Protein AF-A0A929UFE5-F1 (afdb_monomer)

pLDDT: mean 88.2, std 8.74, range [58.38, 96.88]

Solvent-accessible surface area (backbone atoms only — not comparable to full-atom values): 4787 Å² total; per-residue (Å²): 110,72,66,58,54,50,50,46,50,52,49,22,54,54,35,5,32,52,44,26,53,50,52,30,50,52,40,26,71,74,67,76,40,92,49,87,82,25,54,94,83,38,75,31,23,63,69,43,6,50,48,53,39,50,44,54,51,48,52,62,74,48,41,94,81,52,90,44,73,69,57,53,48,55,54,42,49,53,51,48,55,51,56,61,72,79,106

Radius of gyration: 15.11 Å; Cα contacts (8 Å, |Δi|>4): 73; chains: 1; bounding box: 32×30×38 Å

Sequence (87 aa):
MKQELLYLFLLFFIFSFLGWCMEVTLMFRKYHRFINRGFLTGPWLPIYGSGAVMITVAVQAFAPIERGFIASFFFSFVICGFWEYFI

Mean predicted aligned error: 5.33 Å

Structure (mmCIF, N/CA/C/O backbone):
data_AF-A0A929UFE5-F1
#
_entry.id   AF-A0A929UFE5-F1
#
loop_
_atom_site.group_PDB
_atom_site.id
_atom_site.type_symbol
_atom_site.label_atom_id
_atom_site.label_alt_id
_atom_site.label_comp_id
_atom_site.label_asym_id
_atom_site.label_entity_id
_atom_site.label_seq_id
_atom_site.pdbx_PDB_ins_code
_atom_site.Cartn_x
_atom_site.Cartn_y
_atom_site.Cartn_z
_atom_site.occupancy
_atom_site.B_iso_or_equiv
_atom_site.auth_seq_id
_atom_site.auth_comp_id
_atom_site.auth_asym_id
_atom_site.auth_atom_id
_atom_site.pdbx_PDB_model_num
ATOM 1 N N . MET A 1 1 ? 14.584 -16.070 -4.810 1.00 64.31 1 MET A N 1
ATOM 2 C CA . MET A 1 1 ? 13.166 -16.485 -4.666 1.00 64.31 1 MET A CA 1
ATOM 3 C C . MET A 1 1 ? 12.657 -16.423 -3.231 1.00 64.31 1 MET A C 1
ATOM 5 O O . MET A 1 1 ? 11.707 -15.694 -3.008 1.00 64.31 1 MET A O 1
ATOM 9 N N . LYS A 1 2 ? 13.248 -17.135 -2.254 1.00 77.06 2 LYS A N 1
ATOM 10 C CA . LYS A 1 2 ? 12.748 -17.101 -0.861 1.00 77.06 2 LYS A CA 1
ATOM 11 C C . LYS A 1 2 ? 12.810 -15.698 -0.227 1.00 77.06 2 LYS A C 1
ATOM 13 O O . LYS A 1 2 ? 11.831 -15.278 0.374 1.00 77.06 2 LYS A O 1
ATOM 18 N N . GLN A 1 3 ? 13.911 -14.964 -0.420 1.00 85.88 3 GLN A N 1
ATOM 19 C CA . GLN A 1 3 ? 14.042 -13.576 0.048 1.00 85.88 3 GLN A CA 1
ATOM 20 C C . GLN A 1 3 ? 13.017 -12.620 -0.585 1.00 85.88 3 GLN A C 1
ATOM 22 O O . GLN A 1 3 ? 12.411 -11.845 0.141 1.00 85.88 3 GLN A O 1
ATOM 27 N N . GLU A 1 4 ? 12.776 -12.709 -1.896 1.00 86.94 4 GLU A N 1
ATOM 28 C CA . GLU A 1 4 ? 11.783 -11.871 -2.594 1.00 86.94 4 GLU A CA 1
ATOM 29 C C . GLU A 1 4 ? 10.368 -12.079 -2.045 1.00 86.94 4 GLU A C 1
ATOM 31 O O . GLU A 1 4 ? 9.657 -11.128 -1.739 1.00 86.94 4 GLU A O 1
ATOM 36 N N . LEU A 1 5 ? 9.977 -13.339 -1.839 1.00 90.19 5 LEU A N 1
ATOM 37 C CA . LEU A 1 5 ? 8.688 -13.679 -1.235 1.00 90.19 5 LEU A CA 1
ATOM 38 C C . LEU A 1 5 ? 8.556 -13.122 0.185 1.00 90.19 5 LEU A C 1
ATOM 40 O O . LEU A 1 5 ? 7.506 -12.588 0.531 1.00 90.19 5 LEU A O 1
ATOM 44 N N . LEU A 1 6 ? 9.615 -13.210 0.994 1.00 94.81 6 LEU A N 1
ATOM 45 C CA . LEU A 1 6 ? 9.624 -12.632 2.338 1.00 94.81 6 LEU A CA 1
ATOM 46 C C . LEU A 1 6 ? 9.508 -11.104 2.292 1.00 94.81 6 LEU A C 1
ATOM 48 O O . LEU A 1 6 ? 8.769 -10.529 3.087 1.00 94.81 6 LEU A O 1
ATOM 52 N N . TYR A 1 7 ? 10.205 -10.453 1.360 1.00 94.62 7 TYR A N 1
ATOM 53 C CA . TYR A 1 7 ? 10.135 -9.007 1.178 1.00 94.62 7 TYR A CA 1
ATOM 54 C C . TYR A 1 7 ? 8.714 -8.559 0.826 1.00 94.62 7 TYR A C 1
ATOM 56 O O . TYR A 1 7 ? 8.160 -7.705 1.515 1.00 94.62 7 TYR A O 1
ATOM 64 N N . LEU A 1 8 ? 8.086 -9.185 -0.176 1.00 94.75 8 LEU A N 1
ATOM 65 C CA . LEU A 1 8 ? 6.707 -8.879 -0.571 1.00 94.75 8 LEU A CA 1
ATOM 66 C C . LEU A 1 8 ? 5.705 -9.179 0.551 1.00 94.75 8 LEU A C 1
ATOM 68 O O . LEU A 1 8 ? 4.757 -8.421 0.748 1.00 94.75 8 LEU A O 1
ATOM 72 N N . PHE A 1 9 ? 5.928 -10.248 1.317 1.00 95.69 9 PHE A N 1
ATOM 73 C CA . PHE A 1 9 ? 5.105 -10.581 2.477 1.00 95.69 9 PHE A CA 1
ATOM 74 C C . PHE A 1 9 ? 5.189 -9.497 3.557 1.00 95.69 9 PHE A C 1
ATOM 76 O O . PHE A 1 9 ? 4.164 -9.003 4.017 1.00 95.69 9 PHE A O 1
ATOM 83 N N . LEU A 1 10 ? 6.396 -9.074 3.939 1.00 96.38 10 LEU A N 1
ATOM 84 C CA . LEU A 1 10 ? 6.576 -7.997 4.916 1.00 96.38 10 LEU A CA 1
ATOM 85 C C . LEU A 1 10 ? 5.981 -6.678 4.412 1.00 96.38 10 LEU A C 1
ATOM 87 O O . LEU A 1 10 ? 5.304 -5.981 5.167 1.00 96.38 10 LEU A O 1
ATOM 91 N N . LEU A 1 11 ? 6.184 -6.371 3.130 1.00 95.81 11 LEU A N 1
ATOM 92 C CA . LEU A 1 11 ? 5.633 -5.191 2.476 1.00 95.81 11 LEU A CA 1
ATOM 93 C C . LEU A 1 11 ? 4.099 -5.186 2.551 1.00 95.81 11 LEU A C 1
ATOM 95 O O . LEU A 1 11 ? 3.514 -4.187 2.963 1.00 95.81 11 LEU A O 1
ATOM 99 N N . PHE A 1 12 ? 3.452 -6.320 2.269 1.00 96.50 12 PHE A N 1
ATOM 100 C CA . PHE A 1 12 ? 2.005 -6.471 2.410 1.00 96.50 12 PHE A CA 1
ATOM 101 C C . PHE A 1 12 ? 1.520 -6.096 3.819 1.00 96.50 12 PHE A C 1
ATOM 103 O O . PHE A 1 12 ? 0.657 -5.230 3.957 1.00 96.50 12 PHE A O 1
ATOM 110 N N . PHE A 1 13 ? 2.090 -6.692 4.873 1.00 96.38 13 PHE A N 1
ATOM 111 C CA . PHE A 1 13 ? 1.622 -6.446 6.244 1.00 96.38 13 PHE A CA 1
ATOM 112 C C . PHE A 1 13 ? 1.893 -5.022 6.724 1.00 96.38 13 PHE A C 1
ATOM 114 O O . PHE A 1 13 ? 1.031 -4.426 7.373 1.00 96.38 13 PHE A O 1
ATOM 121 N N . ILE A 1 14 ? 3.053 -4.454 6.382 1.00 96.88 14 ILE A N 1
ATOM 122 C CA . ILE A 1 14 ? 3.399 -3.079 6.760 1.00 96.88 14 ILE A CA 1
ATOM 123 C C . ILE A 1 14 ? 2.419 -2.096 6.116 1.00 96.88 14 ILE A C 1
ATOM 125 O O . ILE A 1 14 ? 1.822 -1.280 6.819 1.00 96.88 14 ILE A O 1
ATOM 129 N N . PHE A 1 15 ? 2.193 -2.189 4.804 1.00 96.06 15 PHE A N 1
ATOM 130 C CA . PHE A 1 15 ? 1.288 -1.265 4.116 1.00 96.06 15 PHE A CA 1
ATOM 131 C C . PHE A 1 15 ? -0.182 -1.498 4.476 1.00 96.06 15 PHE A C 1
ATOM 133 O O . PHE A 1 15 ? -0.938 -0.533 4.582 1.00 96.06 15 PHE A O 1
ATOM 140 N N . SER A 1 16 ? -0.589 -2.736 4.768 1.00 95.88 16 SER A N 1
ATOM 141 C CA . SER A 1 16 ? -1.920 -3.010 5.321 1.00 95.88 16 SER A CA 1
ATOM 142 C C . SER A 1 16 ? -2.138 -2.394 6.700 1.00 95.88 16 SER A C 1
ATOM 144 O O . SER A 1 16 ? -3.241 -1.920 6.975 1.00 95.88 16 SER A O 1
ATOM 146 N N . PHE A 1 17 ? -1.118 -2.380 7.559 1.00 96.25 17 PHE A N 1
ATOM 147 C CA . PHE A 1 17 ? -1.191 -1.725 8.865 1.00 96.25 17 PHE A CA 1
ATOM 148 C C . PHE A 1 17 ? -1.202 -0.198 8.738 1.00 96.25 17 PHE A C 1
ATOM 150 O O . PHE A 1 17 ? -2.020 0.470 9.364 1.00 96.25 17 PHE A O 1
ATOM 157 N N . LEU A 1 18 ? -0.343 0.368 7.885 1.00 96.38 18 LEU A N 1
ATOM 158 C CA . LEU A 1 18 ? -0.307 1.814 7.641 1.00 96.38 18 LEU A CA 1
ATOM 159 C C . LEU A 1 18 ? -1.625 2.327 7.049 1.00 96.38 18 LEU A C 1
ATOM 161 O O . LEU A 1 18 ? -2.143 3.348 7.502 1.00 96.38 18 LEU A O 1
ATOM 165 N N . GLY A 1 19 ? -2.199 1.594 6.094 1.00 94.56 19 GLY A N 1
ATOM 166 C CA . GLY A 1 19 ? -3.515 1.893 5.535 1.00 94.56 19 GLY A CA 1
ATOM 167 C C . GLY A 1 19 ? -4.627 1.841 6.582 1.00 94.56 19 GLY A C 1
ATOM 168 O O . GLY A 1 19 ? -5.474 2.730 6.646 1.00 94.56 19 GLY A O 1
ATOM 169 N N . TRP A 1 20 ? -4.583 0.852 7.479 1.00 95.69 20 TRP A N 1
ATOM 170 C CA . TRP A 1 20 ? -5.498 0.793 8.619 1.00 95.69 20 TRP A CA 1
ATOM 171 C C . TRP A 1 20 ? -5.341 2.001 9.555 1.00 95.69 20 TRP A C 1
ATOM 173 O O . TRP A 1 20 ? -6.341 2.624 9.910 1.00 95.69 20 TRP A O 1
ATOM 183 N N . CYS A 1 21 ? -4.110 2.387 9.905 1.00 95.38 21 CYS A N 1
ATOM 184 C CA . CYS A 1 21 ? -3.841 3.576 10.720 1.00 95.38 21 CYS A CA 1
ATOM 185 C C . CYS A 1 21 ? -4.394 4.854 10.075 1.00 95.38 21 CYS A C 1
ATOM 187 O O . CYS A 1 21 ? -4.989 5.685 10.769 1.00 95.38 21 CYS A O 1
ATOM 189 N N . MET A 1 22 ? -4.226 5.007 8.757 1.00 94.81 22 MET A N 1
ATOM 190 C CA . MET A 1 22 ? -4.771 6.133 7.998 1.00 94.81 22 MET A CA 1
ATOM 191 C C . MET A 1 22 ? -6.300 6.176 8.104 1.00 94.81 22 MET A C 1
ATOM 193 O O . MET A 1 22 ? -6.854 7.188 8.533 1.00 94.81 22 MET A O 1
ATOM 197 N N . GLU A 1 23 ? -6.979 5.072 7.797 1.00 93.94 23 GLU A N 1
ATOM 198 C CA . GLU A 1 23 ? -8.443 4.978 7.847 1.00 93.94 23 GLU A CA 1
ATOM 199 C C . GLU A 1 23 ? -9.007 5.209 9.251 1.00 93.94 23 GLU A C 1
ATOM 201 O O . GLU A 1 23 ? -9.949 5.983 9.439 1.00 93.94 23 GLU A O 1
ATOM 206 N N . VAL A 1 24 ? -8.401 4.597 10.268 1.00 93.94 24 VAL A N 1
ATOM 207 C CA . VAL A 1 24 ? -8.797 4.795 11.666 1.00 93.94 24 VAL A CA 1
ATOM 208 C C . VAL A 1 24 ? -8.633 6.256 12.075 1.00 93.94 24 VAL A C 1
ATOM 210 O O . VAL A 1 24 ? -9.537 6.814 12.694 1.00 93.94 24 VAL A O 1
ATOM 213 N N . THR A 1 25 ? -7.532 6.907 11.687 1.00 94.44 25 THR A N 1
ATOM 214 C CA . THR A 1 25 ? -7.300 8.333 11.970 1.00 94.44 25 THR A CA 1
ATOM 215 C C . THR A 1 25 ? -8.329 9.219 11.265 1.00 94.44 25 THR A C 1
ATOM 217 O O . THR A 1 25 ? -8.870 10.149 11.869 1.00 94.44 25 THR A O 1
ATOM 220 N N . LEU A 1 26 ? -8.658 8.918 10.004 1.00 94.38 26 LEU A N 1
ATOM 221 C CA . LEU A 1 26 ? -9.681 9.636 9.239 1.00 94.38 26 LEU A CA 1
ATOM 222 C C . LEU A 1 26 ? -11.068 9.501 9.879 1.00 94.38 26 LEU A C 1
ATOM 224 O O . LEU A 1 26 ? -11.771 10.503 10.042 1.00 94.38 26 LEU A O 1
ATOM 228 N N . MET A 1 27 ? -11.452 8.289 10.283 1.00 93.44 27 MET A N 1
ATOM 229 C CA . MET A 1 27 ? -12.729 8.039 10.956 1.00 93.44 27 MET A CA 1
ATOM 230 C C . MET A 1 27 ? -12.774 8.666 12.347 1.00 93.44 27 MET A C 1
ATOM 232 O O . MET A 1 27 ? -13.795 9.247 12.717 1.00 93.44 27 MET A O 1
ATOM 236 N N . PHE A 1 28 ? -11.666 8.620 13.086 1.00 93.50 28 PHE A N 1
ATOM 237 C C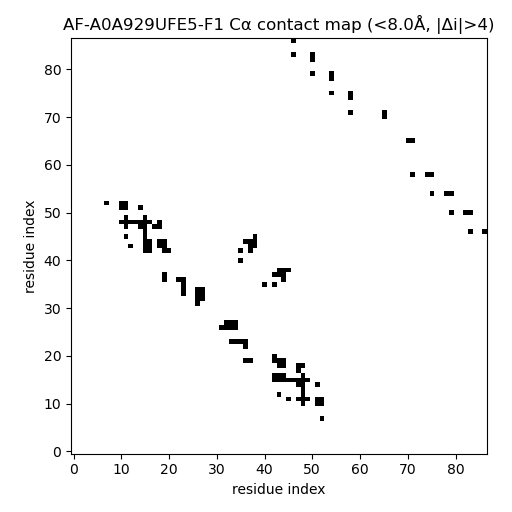A . PHE A 1 28 ? -11.549 9.271 14.384 1.00 93.50 28 PHE A CA 1
ATOM 238 C C . PHE A 1 28 ? -11.747 10.781 14.262 1.00 93.50 28 PHE A C 1
ATOM 240 O O . PHE A 1 28 ? -12.520 11.360 15.020 1.00 93.50 28 PHE A O 1
ATOM 247 N N . ARG A 1 29 ? -11.138 11.420 13.257 1.00 94.25 29 ARG A N 1
ATOM 248 C CA . ARG A 1 29 ? -11.333 12.853 13.001 1.00 94.25 29 ARG A CA 1
ATOM 249 C C . ARG A 1 29 ? -12.762 13.188 12.561 1.00 94.25 29 ARG A C 1
ATOM 251 O O . ARG A 1 29 ? -13.263 14.244 12.921 1.00 94.25 29 ARG A O 1
ATOM 258 N N . LYS A 1 30 ? -13.410 12.320 11.777 1.00 94.19 30 LYS A N 1
ATOM 259 C CA . LYS A 1 30 ? -14.756 12.567 11.226 1.00 94.19 30 LYS A CA 1
ATOM 260 C C . LYS A 1 30 ? -15.881 12.33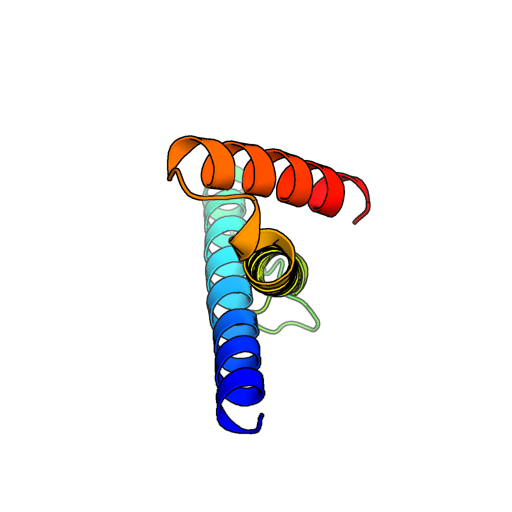6 12.237 1.00 94.19 30 LYS A C 1
ATOM 262 O O . LYS A 1 30 ? -16.853 13.081 12.242 1.00 94.19 30 LYS A O 1
ATOM 267 N N . TYR A 1 31 ? -15.772 11.291 13.052 1.00 94.06 31 T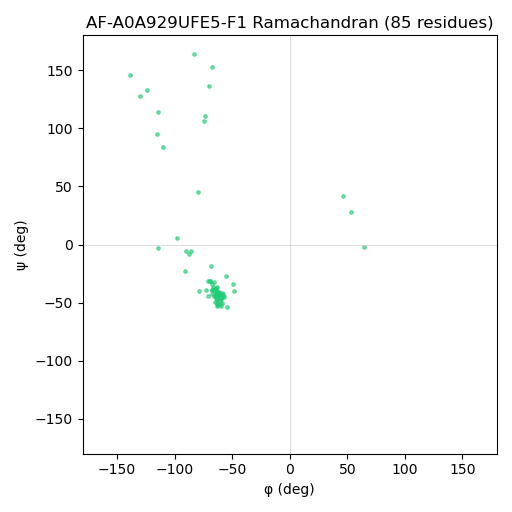YR A N 1
ATOM 268 C CA . TYR A 1 31 ? -16.846 10.842 13.944 1.00 94.06 31 TYR A CA 1
ATOM 269 C C . TYR A 1 31 ? -16.508 10.993 15.430 1.00 94.06 31 TYR A C 1
ATOM 271 O O . TYR A 1 31 ? -17.348 10.672 16.270 1.00 94.06 31 TYR A O 1
ATOM 279 N N . HIS A 1 32 ? -15.292 11.443 15.765 1.00 92.38 32 HIS A N 1
ATOM 280 C CA . HIS A 1 32 ? -14.781 11.543 17.139 1.00 92.38 32 HIS A CA 1
ATOM 2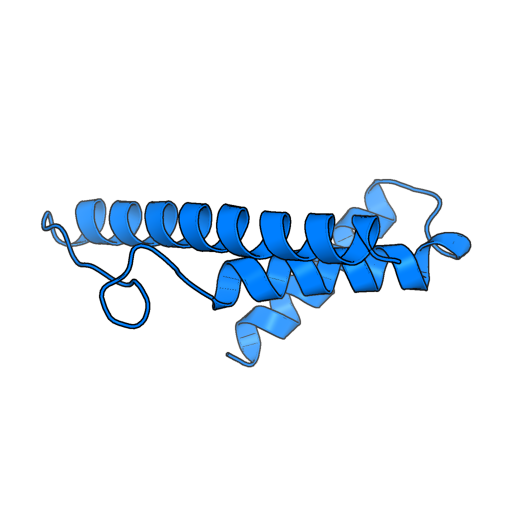81 C C . HIS A 1 32 ? -14.882 10.227 17.925 1.00 92.38 32 HIS A C 1
ATOM 283 O O . HIS A 1 32 ? -15.027 10.215 19.147 1.00 92.38 32 HIS A O 1
ATOM 289 N N . ARG A 1 33 ? -14.834 9.096 17.215 1.00 88.81 33 ARG A N 1
ATOM 290 C CA . ARG A 1 33 ? -14.919 7.746 17.776 1.00 88.81 33 ARG A CA 1
ATOM 291 C C . ARG A 1 33 ? -13.927 6.839 17.076 1.00 88.81 33 ARG A C 1
ATOM 293 O O . ARG A 1 33 ? -13.694 6.968 15.875 1.00 88.81 33 ARG A O 1
ATOM 300 N N . PHE A 1 34 ? -13.372 5.901 17.830 1.00 90.81 34 PHE A N 1
ATOM 301 C CA . PHE A 1 34 ? -12.535 4.857 17.265 1.00 90.81 34 PHE A CA 1
ATOM 302 C C . PHE A 1 34 ? -13.420 3.846 16.530 1.00 90.81 34 PHE A C 1
ATOM 304 O O . PHE A 1 34 ? -14.198 3.125 17.153 1.00 90.81 34 PHE A O 1
ATOM 311 N N . ILE A 1 35 ? -13.324 3.821 15.203 1.00 89.81 35 ILE A N 1
ATOM 312 C CA . ILE A 1 35 ? -14.051 2.877 14.351 1.00 89.81 35 ILE A CA 1
ATOM 313 C C . ILE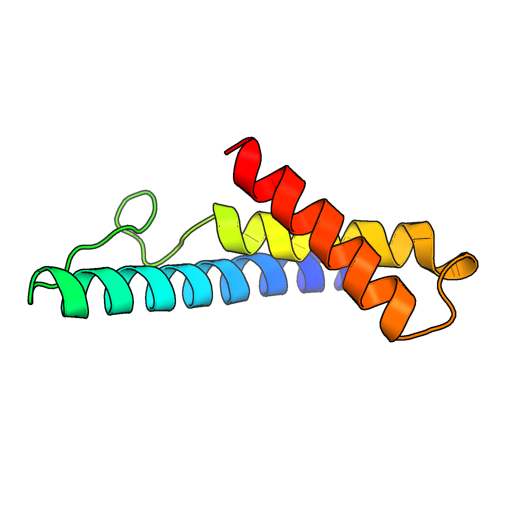 A 1 35 ? -13.016 1.974 13.695 1.00 89.81 35 ILE A C 1
ATOM 315 O O . ILE A 1 35 ? -12.214 2.433 12.883 1.00 89.81 35 ILE A O 1
ATOM 319 N N . ASN A 1 36 ? -13.039 0.687 14.041 1.00 90.94 36 ASN A N 1
ATOM 320 C CA . ASN A 1 36 ? -12.157 -0.285 13.417 1.00 90.94 36 ASN A CA 1
ATOM 321 C C . ASN A 1 36 ? -12.649 -0.589 11.994 1.00 90.94 36 ASN A C 1
ATOM 323 O O . ASN A 1 36 ? -13.660 -1.262 11.810 1.00 90.94 36 ASN A O 1
ATOM 327 N N . ARG A 1 37 ? -11.929 -0.070 10.995 1.00 89.19 37 ARG A N 1
ATOM 328 C CA . ARG A 1 37 ? -12.144 -0.363 9.567 1.00 89.19 37 ARG A CA 1
ATOM 329 C C . ARG A 1 37 ? -11.418 -1.628 9.103 1.00 89.19 37 ARG A C 1
ATOM 331 O O . ARG A 1 37 ? -11.571 -2.021 7.956 1.00 89.19 37 ARG A O 1
ATOM 338 N N . GLY A 1 38 ? -10.609 -2.227 9.971 1.00 89.62 38 GLY A N 1
ATOM 339 C CA . GLY A 1 38 ? -9.752 -3.353 9.651 1.00 89.62 38 GLY A CA 1
ATOM 340 C C . GLY A 1 38 ? -10.507 -4.643 9.337 1.00 89.62 38 GLY A C 1
ATOM 341 O O . GLY A 1 38 ? -11.620 -4.886 9.808 1.00 89.62 38 GLY A O 1
ATOM 342 N N . PHE A 1 39 ? -9.878 -5.485 8.526 1.00 88.06 39 PHE A N 1
ATOM 343 C CA . PHE A 1 39 ? -10.406 -6.771 8.093 1.00 88.06 39 PHE A CA 1
ATOM 344 C C . PHE A 1 39 ? -10.430 -7.783 9.247 1.00 88.06 39 PHE A C 1
ATOM 346 O O . PHE A 1 39 ? -9.468 -7.888 10.009 1.00 88.06 39 PHE A O 1
ATOM 353 N N . LEU A 1 40 ? -11.529 -8.542 9.372 1.00 80.19 40 LEU A N 1
ATOM 354 C CA . LEU A 1 40 ? -11.741 -9.558 10.420 1.00 80.19 40 LEU A CA 1
ATOM 355 C C . LEU A 1 40 ? -11.380 -9.065 11.834 1.00 80.19 40 LEU A C 1
ATOM 357 O O . LEU A 1 40 ? -10.760 -9.788 12.608 1.00 80.19 40 LEU A O 1
ATOM 361 N N . THR A 1 41 ? -11.739 -7.822 12.173 1.00 83.56 41 THR A N 1
ATOM 362 C CA . THR A 1 41 ? -11.430 -7.147 13.455 1.00 83.56 41 THR A CA 1
ATOM 363 C C . THR A 1 41 ? -9.944 -6.878 13.743 1.00 83.56 41 THR A C 1
ATOM 365 O O . THR A 1 41 ? -9.633 -6.227 14.740 1.00 83.56 41 THR A O 1
ATOM 368 N N . GLY A 1 42 ? -9.023 -7.290 12.869 1.00 89.12 42 GLY A N 1
ATOM 369 C CA . GLY A 1 42 ? -7.590 -7.028 13.012 1.00 89.12 42 GLY A CA 1
ATOM 370 C C . GLY A 1 42 ? -7.174 -5.642 12.501 1.00 89.12 42 GLY A C 1
ATOM 371 O O . GLY A 1 42 ? -7.916 -5.025 11.740 1.00 89.12 42 GLY A O 1
ATOM 372 N N . PRO A 1 43 ? -5.978 -5.144 12.865 1.00 92.44 43 PRO A N 1
ATOM 373 C CA . PRO A 1 43 ? -5.457 -3.852 12.416 1.00 92.44 43 PRO A CA 1
ATOM 374 C C . PRO A 1 43 ? -4.872 -3.913 10.994 1.00 92.44 43 PRO A C 1
ATOM 376 O O . PRO A 1 43 ? -3.770 -3.436 10.733 1.00 92.44 43 PRO A O 1
ATOM 379 N N . TRP A 1 44 ? -5.585 -4.553 10.069 1.00 94.38 44 TRP A N 1
ATOM 380 C CA . TRP A 1 44 ? -5.088 -4.838 8.727 1.00 94.38 44 TRP A CA 1
ATOM 381 C C . TRP A 1 44 ? -6.104 -4.391 7.701 1.00 94.38 44 TRP A C 1
ATOM 383 O O . TRP A 1 44 ? -7.263 -4.800 7.754 1.00 94.38 44 TRP A O 1
ATOM 393 N N . LEU A 1 45 ? -5.662 -3.599 6.733 1.00 94.00 45 LEU A N 1
A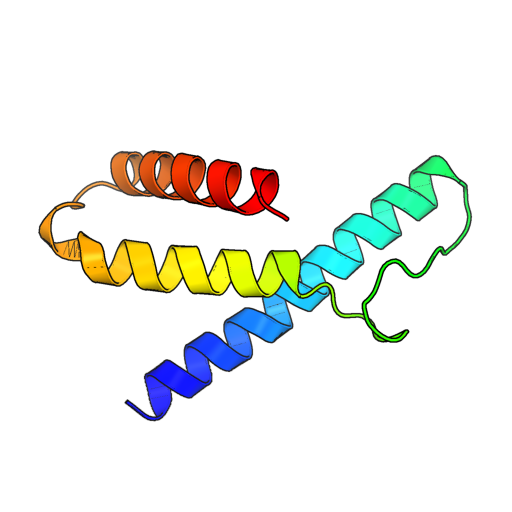TOM 394 C CA . LEU A 1 45 ? -6.464 -3.268 5.569 1.00 94.00 45 LEU A CA 1
ATOM 395 C C . LEU A 1 45 ? -5.794 -3.855 4.312 1.00 94.00 45 LEU A C 1
ATOM 397 O O . LEU A 1 45 ? -4.863 -3.257 3.764 1.00 94.00 45 LEU A O 1
ATOM 401 N N . PRO A 1 46 ? -6.205 -5.063 3.871 1.00 92.12 46 PRO A N 1
ATOM 402 C CA . PRO A 1 46 ? -5.569 -5.782 2.763 1.00 92.12 46 PRO A CA 1
ATOM 403 C C . PRO A 1 46 ? -5.484 -4.998 1.451 1.00 92.12 46 PRO A C 1
ATOM 405 O O . PRO A 1 46 ? -4.561 -5.227 0.674 1.00 92.12 46 PRO A O 1
ATOM 408 N N . ILE A 1 47 ? -6.396 -4.051 1.209 1.00 92.62 47 ILE A N 1
ATOM 409 C CA . ILE A 1 47 ? -6.402 -3.212 0.000 1.00 92.62 47 ILE A CA 1
ATOM 410 C C . ILE A 1 47 ? -5.095 -2.417 -0.169 1.00 92.62 47 ILE A C 1
ATOM 412 O O . ILE A 1 47 ? -4.493 -2.441 -1.239 1.00 92.62 47 ILE A O 1
ATOM 416 N N . TYR A 1 48 ? -4.581 -1.813 0.906 1.00 93.00 48 TYR A N 1
ATOM 417 C CA . TYR A 1 48 ? -3.337 -1.039 0.856 1.00 93.00 48 TYR A CA 1
ATOM 418 C C . TYR A 1 48 ? -2.101 -1.938 0.722 1.00 93.00 48 TYR A C 1
ATOM 420 O O . TYR A 1 48 ? -1.185 -1.626 -0.037 1.00 93.00 48 TYR A O 1
ATOM 428 N N . GLY A 1 49 ? -2.082 -3.081 1.415 1.00 94.00 49 GLY A N 1
ATOM 429 C CA . GLY A 1 49 ? -0.988 -4.053 1.316 1.00 94.00 49 GLY A CA 1
ATOM 430 C C . GLY A 1 49 ? -0.895 -4.693 -0.068 1.00 94.00 49 GLY A C 1
ATOM 431 O O . GLY A 1 49 ? 0.190 -4.787 -0.641 1.00 94.00 49 GLY A O 1
ATOM 432 N N . SER A 1 50 ? -2.033 -5.095 -0.636 1.00 93.75 50 SER A N 1
ATOM 433 C CA . SER A 1 50 ? -2.099 -5.667 -1.986 1.00 93.75 50 SER A CA 1
ATOM 434 C C . SER A 1 50 ? -1.734 -4.649 -3.068 1.00 93.75 50 SER A C 1
ATOM 436 O O . SER A 1 50 ? -0.987 -5.002 -3.978 1.00 93.75 50 SER A O 1
ATOM 438 N N . GLY A 1 51 ? -2.148 -3.384 -2.927 1.00 92.56 51 GLY A N 1
ATOM 439 C CA . GLY A 1 51 ? -1.734 -2.305 -3.829 1.00 92.56 51 GLY A CA 1
ATOM 440 C C . GLY A 1 51 ? -0.220 -2.072 -3.812 1.00 92.56 51 GLY A C 1
ATOM 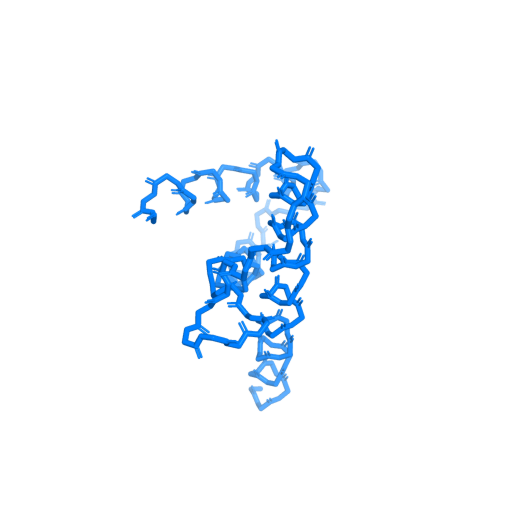441 O O . GLY A 1 51 ? 0.411 -2.002 -4.867 1.00 92.56 51 GLY A O 1
ATOM 442 N N . ALA A 1 52 ? 0.395 -2.046 -2.625 1.00 93.06 52 ALA A N 1
ATOM 443 C CA . ALA A 1 52 ? 1.843 -1.878 -2.485 1.00 93.06 52 ALA A CA 1
ATOM 444 C C . ALA A 1 52 ? 2.633 -3.037 -3.123 1.00 93.06 52 ALA A C 1
ATOM 446 O O . ALA A 1 52 ? 3.622 -2.808 -3.828 1.00 93.06 52 ALA A O 1
ATOM 447 N N . VAL A 1 53 ? 2.182 -4.281 -2.924 1.00 94.19 53 VAL A N 1
ATOM 448 C CA . VAL A 1 53 ? 2.782 -5.463 -3.566 1.00 94.19 53 VAL A CA 1
ATOM 449 C C . VAL A 1 53 ? 2.614 -5.400 -5.082 1.00 94.19 53 VAL A C 1
ATOM 451 O O . VAL A 1 53 ? 3.584 -5.619 -5.807 1.00 94.19 53 VAL A O 1
ATOM 454 N N . MET A 1 54 ? 1.418 -5.059 -5.567 1.00 92.06 54 MET A N 1
ATOM 455 C CA . MET A 1 54 ? 1.128 -4.956 -6.996 1.00 92.06 54 MET A CA 1
ATOM 456 C C . MET A 1 54 ? 2.035 -3.943 -7.692 1.00 92.06 54 MET A C 1
ATOM 458 O O . MET A 1 54 ? 2.653 -4.284 -8.698 1.00 92.06 54 MET A O 1
ATOM 462 N N . ILE A 1 55 ? 2.150 -2.726 -7.153 1.00 91.06 55 ILE A N 1
ATOM 463 C CA . ILE A 1 55 ? 3.022 -1.690 -7.721 1.00 91.06 55 ILE A CA 1
ATOM 464 C C . ILE A 1 55 ? 4.472 -2.164 -7.727 1.00 91.06 55 ILE A C 1
ATOM 466 O O . ILE A 1 55 ? 5.153 -2.034 -8.738 1.00 91.06 55 ILE A O 1
ATOM 470 N N . THR A 1 56 ? 4.936 -2.752 -6.622 1.00 90.69 56 THR A N 1
ATOM 471 C CA . THR A 1 56 ? 6.318 -3.235 -6.500 1.00 90.69 56 THR A CA 1
ATOM 472 C C . THR A 1 56 ? 6.635 -4.282 -7.568 1.00 90.69 56 THR A C 1
ATOM 474 O O . THR A 1 56 ? 7.650 -4.175 -8.255 1.00 90.69 56 THR A O 1
ATOM 477 N N . VAL A 1 57 ? 5.749 -5.263 -7.757 1.00 90.62 57 VAL A N 1
ATOM 478 C CA . VAL A 1 57 ? 5.916 -6.312 -8.774 1.00 90.62 57 VAL A CA 1
ATOM 479 C C . VAL A 1 57 ? 5.806 -5.739 -10.187 1.00 90.62 57 VAL A C 1
ATOM 481 O O . VAL A 1 57 ? 6.614 -6.089 -11.045 1.00 90.62 57 VAL A O 1
ATOM 484 N N . ALA A 1 58 ? 4.853 -4.838 -10.437 1.00 88.69 58 ALA A N 1
ATOM 485 C CA . ALA A 1 58 ? 4.684 -4.209 -11.743 1.00 88.69 58 ALA A CA 1
ATOM 486 C C . ALA A 1 58 ? 5.921 -3.387 -12.124 1.00 88.69 58 ALA A C 1
ATOM 488 O O . ALA A 1 58 ? 6.510 -3.613 -13.177 1.00 88.69 58 ALA A O 1
ATOM 489 N N . VAL A 1 59 ? 6.383 -2.493 -11.250 1.00 86.19 59 VAL A N 1
ATOM 490 C CA . VAL A 1 59 ? 7.579 -1.674 -11.498 1.00 86.19 59 VAL A CA 1
ATOM 491 C C . VAL A 1 59 ? 8.812 -2.551 -11.727 1.00 86.19 59 VAL A C 1
ATOM 493 O O . VAL A 1 59 ? 9.573 -2.286 -12.652 1.00 86.19 59 VAL A O 1
ATOM 496 N N . GLN A 1 60 ? 8.997 -3.629 -10.958 1.00 84.44 60 GLN A N 1
ATOM 497 C CA . GLN A 1 60 ? 10.101 -4.570 -11.190 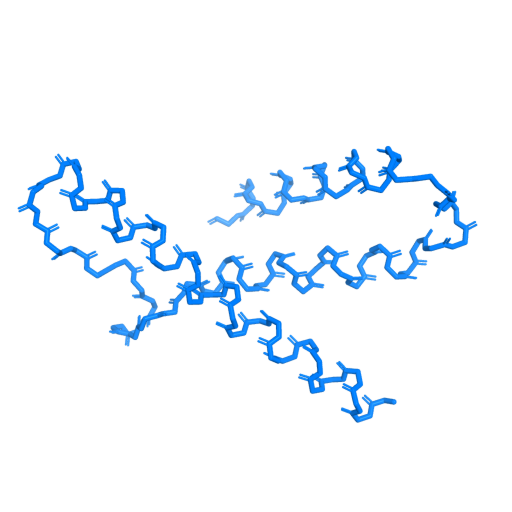1.00 84.44 60 GLN A CA 1
ATOM 498 C C . GLN A 1 60 ? 9.996 -5.288 -12.544 1.00 84.44 60 GLN A C 1
ATOM 500 O O . GLN A 1 60 ? 11.008 -5.460 -13.221 1.00 84.44 60 GLN A O 1
ATOM 505 N N . ALA A 1 61 ? 8.790 -5.677 -12.967 1.00 83.94 61 ALA A N 1
ATOM 506 C CA . ALA A 1 61 ? 8.568 -6.322 -14.261 1.00 83.94 61 ALA A CA 1
ATOM 507 C C . ALA A 1 61 ? 8.822 -5.372 -15.448 1.00 83.94 61 ALA A C 1
ATOM 509 O O . ALA A 1 61 ? 9.326 -5.805 -16.485 1.00 83.94 61 ALA A O 1
ATOM 510 N N . PHE A 1 62 ? 8.519 -4.080 -15.290 1.00 78.06 62 PHE A N 1
ATOM 511 C CA . PHE A 1 62 ? 8.701 -3.046 -16.319 1.00 78.06 62 PHE A CA 1
ATOM 512 C C . PHE A 1 62 ? 10.002 -2.230 -16.165 1.00 78.06 62 PHE A C 1
ATOM 514 O O . PHE A 1 62 ? 10.273 -1.337 -16.969 1.00 78.06 62 PHE A O 1
ATOM 521 N N . ALA A 1 63 ? 10.868 -2.596 -15.212 1.00 65.69 63 ALA A N 1
ATOM 522 C CA . ALA A 1 63 ? 12.156 -1.957 -14.931 1.00 65.69 63 ALA A CA 1
ATOM 523 C C . ALA A 1 63 ? 13.082 -1.708 -16.147 1.00 65.69 63 ALA A C 1
ATOM 525 O O . ALA A 1 63 ? 13.767 -0.684 -16.146 1.00 65.69 63 ALA A O 1
ATOM 526 N N . PRO A 1 64 ? 13.142 -2.546 -17.210 1.00 59.88 64 PRO A N 1
ATOM 527 C CA . PRO A 1 64 ? 13.980 -2.221 -18.370 1.00 59.88 64 PRO A CA 1
ATOM 528 C C . PRO A 1 64 ? 13.493 -1.009 -19.192 1.00 59.88 64 PRO A C 1
ATOM 530 O O . PRO A 1 64 ? 14.292 -0.439 -19.937 1.00 59.88 64 PRO A O 1
ATOM 533 N N . ILE A 1 65 ? 12.227 -0.594 -19.054 1.00 58.38 65 ILE A N 1
ATOM 534 C CA . ILE A 1 65 ? 11.622 0.554 -19.763 1.00 58.38 65 ILE A CA 1
ATOM 535 C C . ILE A 1 65 ? 11.779 1.861 -18.953 1.00 58.38 65 ILE A C 1
ATOM 537 O O . ILE A 1 65 ? 11.812 2.957 -19.509 1.00 58.38 65 ILE A O 1
ATOM 541 N N . GLU A 1 66 ? 11.958 1.750 -17.639 1.00 59.47 66 GLU A N 1
ATOM 542 C CA . GLU A 1 66 ? 11.783 2.823 -16.658 1.00 59.47 66 GLU A CA 1
ATOM 543 C C . GLU A 1 66 ? 13.134 3.274 -16.066 1.00 59.47 66 GLU A C 1
ATOM 545 O O . GLU A 1 66 ? 13.556 2.820 -15.006 1.00 59.47 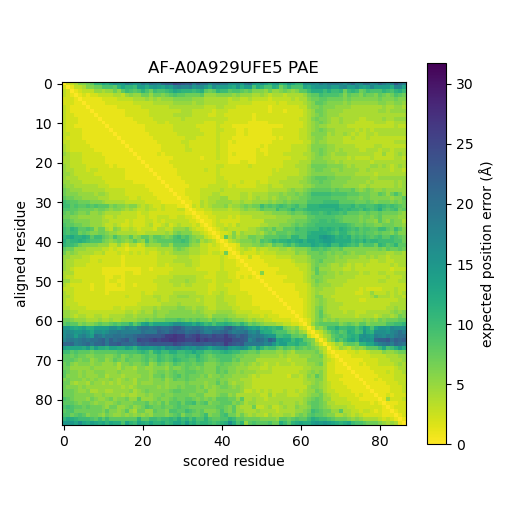66 GLU A O 1
ATOM 550 N N . ARG A 1 67 ? 13.862 4.174 -16.748 1.00 63.59 67 ARG A N 1
ATOM 551 C CA . ARG A 1 67 ? 15.142 4.722 -16.227 1.00 63.59 67 ARG A CA 1
ATOM 552 C C . ARG A 1 67 ? 14.996 5.990 -15.376 1.00 63.59 67 ARG A C 1
ATOM 554 O O . ARG A 1 67 ? 15.994 6.471 -14.845 1.00 63.59 67 ARG A O 1
ATOM 561 N N . GLY A 1 68 ? 13.796 6.562 -15.259 1.00 79.31 68 GLY A N 1
ATOM 562 C CA . GLY A 1 68 ? 13.580 7.862 -14.617 1.00 79.31 68 GLY A CA 1
ATOM 563 C C . GLY A 1 68 ? 12.570 7.813 -13.476 1.00 79.31 68 GLY A C 1
ATOM 564 O O . GLY A 1 68 ? 11.461 7.330 -13.662 1.00 79.31 68 GLY A O 1
ATOM 565 N N . PHE A 1 69 ? 12.917 8.416 -12.333 1.00 81.19 69 PHE A N 1
ATOM 566 C CA . PHE A 1 69 ? 12.038 8.562 -11.160 1.00 81.19 69 PHE A CA 1
ATOM 567 C C . PHE A 1 69 ? 10.636 9.092 -11.512 1.00 81.19 69 PHE A C 1
ATOM 569 O O . PHE A 1 69 ? 9.633 8.618 -10.986 1.00 81.19 69 PHE A O 1
ATOM 576 N N . ILE A 1 70 ? 10.568 10.058 -12.434 1.00 86.25 70 ILE A N 1
ATOM 577 C CA . ILE A 1 70 ? 9.313 10.679 -12.874 1.00 86.25 70 ILE A CA 1
ATOM 578 C C . ILE A 1 70 ? 8.414 9.667 -13.596 1.00 86.25 70 ILE A C 1
ATOM 580 O O . ILE A 1 70 ? 7.219 9.617 -13.319 1.00 86.25 70 ILE A O 1
ATOM 584 N N . ALA A 1 71 ? 8.977 8.850 -14.491 1.00 84.06 71 ALA A N 1
ATOM 585 C CA . ALA A 1 71 ? 8.213 7.834 -15.211 1.00 84.06 71 ALA A CA 1
ATOM 586 C C . ALA A 1 71 ? 7.616 6.817 -14.227 1.00 84.06 71 ALA A C 1
ATOM 588 O O . ALA A 1 71 ? 6.409 6.572 -14.249 1.00 84.06 71 ALA A O 1
ATOM 589 N N . SER A 1 72 ? 8.420 6.374 -13.256 1.00 82.81 72 SER A N 1
ATOM 590 C CA . SER A 1 72 ? 7.994 5.351 -12.300 1.00 82.81 72 SER A CA 1
ATOM 591 C C . SER A 1 72 ? 6.929 5.872 -11.342 1.00 82.81 72 SER A C 1
ATOM 593 O O . SER A 1 72 ? 6.041 5.118 -10.941 1.00 82.81 72 SER A O 1
ATOM 595 N N . PHE A 1 73 ? 6.963 7.169 -11.023 1.00 86.88 73 PHE A N 1
ATOM 596 C CA . PHE A 1 73 ? 5.897 7.833 -10.280 1.00 86.88 73 PHE A CA 1
ATOM 597 C C . PHE A 1 73 ? 4.570 7.816 -11.050 1.00 86.88 73 PHE A C 1
ATOM 599 O O . PHE A 1 73 ? 3.566 7.358 -10.508 1.00 86.88 73 PHE A O 1
ATOM 606 N N . PHE A 1 74 ? 4.550 8.269 -12.310 1.00 89.31 74 PHE A N 1
ATOM 607 C CA . PHE A 1 74 ? 3.314 8.309 -13.104 1.00 89.31 74 PHE A CA 1
ATOM 608 C C . PHE A 1 74 ? 2.773 6.913 -13.416 1.00 89.31 74 PHE A C 1
ATOM 610 O O . PHE A 1 74 ? 1.566 6.692 -13.336 1.00 89.31 74 PHE A O 1
ATOM 617 N N . PHE A 1 75 ? 3.655 5.958 -13.707 1.00 87.81 75 PHE A N 1
ATOM 618 C CA . PHE A 1 75 ? 3.278 4.563 -13.907 1.00 87.81 75 PHE A CA 1
ATOM 619 C C . PHE A 1 75 ? 2.622 3.974 -12.651 1.00 87.81 75 PHE A C 1
ATOM 621 O O . PHE A 1 75 ? 1.520 3.424 -12.715 1.00 87.81 75 PHE A O 1
ATOM 628 N N . SER A 1 76 ? 3.251 4.175 -11.488 1.00 87.56 76 SER A N 1
ATOM 629 C CA . SER A 1 76 ? 2.697 3.737 -10.204 1.00 87.56 76 SER A CA 1
ATOM 630 C C . SER A 1 76 ? 1.378 4.437 -9.887 1.00 87.56 76 SER A C 1
ATOM 632 O O . SER A 1 76 ? 0.456 3.783 -9.417 1.00 87.56 76 SER A O 1
ATOM 634 N N . PHE A 1 77 ? 1.252 5.737 -10.177 1.00 89.25 77 PHE A N 1
ATOM 635 C CA . PHE A 1 77 ? 0.022 6.507 -9.968 1.00 89.25 77 PHE A CA 1
ATOM 636 C C . PHE A 1 77 ? -1.160 5.931 -10.759 1.00 89.25 77 PHE A C 1
ATOM 638 O O . PHE A 1 77 ? -2.236 5.738 -10.195 1.00 89.25 77 PHE A O 1
ATOM 645 N N . VAL A 1 78 ? -0.952 5.600 -12.038 1.00 90.00 78 VAL A N 1
ATOM 646 C CA . VAL A 1 78 ? -1.991 4.998 -12.889 1.00 90.00 78 VAL A CA 1
ATOM 647 C C . VAL A 1 78 ? -2.394 3.618 -12.372 1.00 90.00 78 VAL A C 1
ATOM 649 O O . VAL A 1 78 ? -3.586 3.340 -12.254 1.00 90.00 78 VAL A O 1
ATOM 652 N N . ILE A 1 79 ? -1.424 2.767 -12.022 1.00 87.88 79 ILE A N 1
ATOM 653 C CA . ILE A 1 79 ? -1.705 1.426 -11.486 1.00 87.88 79 ILE A CA 1
ATOM 654 C C . ILE A 1 79 ? -2.455 1.508 -10.161 1.00 87.88 79 ILE A C 1
ATOM 656 O O . ILE A 1 79 ? -3.448 0.808 -9.987 1.00 87.88 79 ILE A O 1
ATOM 660 N N . CYS A 1 80 ? -2.003 2.362 -9.242 1.00 87.31 80 CYS A N 1
ATOM 661 C CA . CYS A 1 80 ? -2.633 2.516 -7.934 1.00 87.31 80 CYS A CA 1
ATOM 662 C C . CYS A 1 80 ? -4.075 3.013 -8.077 1.00 87.31 80 CYS A C 1
ATOM 664 O O . CYS A 1 80 ? -4.978 2.437 -7.478 1.00 87.31 80 CYS A O 1
ATOM 666 N N . GLY A 1 81 ? -4.300 4.029 -8.918 1.00 86.06 81 GLY A N 1
ATOM 667 C CA . GLY A 1 81 ? -5.638 4.567 -9.163 1.00 86.06 81 GLY A CA 1
ATOM 668 C C . GLY A 1 81 ? -6.573 3.555 -9.826 1.00 86.06 81 GLY A C 1
ATOM 669 O O . GLY A 1 81 ? -7.745 3.474 -9.469 1.00 86.06 81 GLY A O 1
ATOM 670 N N . PHE A 1 82 ? -6.059 2.741 -10.752 1.00 87.69 82 PHE A N 1
ATOM 671 C CA . PHE A 1 82 ? -6.830 1.642 -11.327 1.00 87.69 82 PHE A CA 1
ATOM 672 C C . PHE A 1 82 ? -7.165 0.597 -10.256 1.00 87.69 82 PHE A C 1
ATOM 674 O O . PHE A 1 82 ? -8.326 0.247 -10.099 1.00 87.69 82 PHE A O 1
ATOM 681 N N . TRP A 1 83 ? -6.182 0.142 -9.476 1.00 86.00 83 TRP A N 1
ATOM 682 C CA . TRP A 1 83 ? -6.381 -0.855 -8.418 1.00 86.00 83 TRP A CA 1
ATOM 683 C C . TRP A 1 83 ? -7.425 -0.427 -7.385 1.00 86.00 83 TRP A C 1
ATOM 685 O O . TRP A 1 83 ? -8.306 -1.211 -7.043 1.00 86.00 83 TRP A O 1
ATOM 695 N N . GLU A 1 84 ? -7.353 0.824 -6.935 1.00 83.44 84 GLU A N 1
ATOM 696 C CA . GLU A 1 84 ? -8.311 1.393 -5.987 1.00 83.44 84 GLU A CA 1
ATOM 697 C C . GLU A 1 84 ? -9.722 1.508 -6.579 1.00 83.44 84 GLU A C 1
ATOM 699 O O . GLU A 1 84 ? -10.693 1.333 -5.857 1.00 83.44 84 GLU A O 1
ATOM 704 N N . TYR A 1 85 ? -9.869 1.748 -7.886 1.00 86.44 85 TYR A N 1
ATOM 705 C CA . TYR A 1 85 ? -11.189 1.836 -8.519 1.00 86.44 85 TYR A CA 1
ATOM 706 C C . TYR A 1 85 ? -11.938 0.492 -8.579 1.00 86.44 85 TYR A C 1
ATOM 708 O O . TYR A 1 85 ? -13.168 0.477 -8.560 1.00 86.44 85 TYR A O 1
ATOM 716 N N . PHE A 1 86 ? -11.224 -0.634 -8.688 1.00 80.94 86 PHE A N 1
ATOM 717 C CA . PHE A 1 86 ? -11.842 -1.961 -8.840 1.00 80.94 86 PHE A CA 1
ATOM 718 C C . PHE A 1 86 ? -12.180 -2.669 -7.521 1.00 80.94 86 PHE A C 1
ATOM 720 O O . PHE A 1 86 ? -12.814 -3.727 -7.570 1.00 80.94 86 PHE A O 1
ATOM 727 N N . ILE A 1 87 ? -11.762 -2.130 -6.372 1.00 74.75 87 ILE A N 1
ATOM 728 C CA . ILE A 1 87 ? -11.961 -2.728 -5.039 1.00 74.75 87 ILE A CA 1
ATOM 729 C C . ILE A 1 87 ? -12.932 -1.885 -4.222 1.00 74.75 87 ILE A C 1
ATOM 731 O O . ILE A 1 87 ? -13.833 -2.496 -3.601 1.00 74.75 87 ILE A O 1
#

Foldseek 3Di:
DVVVVVVLVVLLFVQQLVVLVVVQVVCCVVPVDRDRPADPSDSGRNLRSVLRSVLVVVCVVCVVVDPDPVVSVVVSVVSSVVSVVVD

Secondary structure (DSSP, 8-state):
-HHHHHHHHHHHHHHHHHHHHHHHHHHHHHHSS----SGGGSS--HHHHHHHHHHHHHHHHHTTT--SHHHHHHHHHHHHHHHHHH-